Protein AF-A0AB74N5B3-F1 (afdb_monomer_lite)

Secondary structure (DSSP, 8-state):
-B-TTSSEEEE--SSS--EEEESS-TT-EEEPPBTTTBEEETTTTEEE-TTPPPPPGGGTTSPBP--SSEEEEEESSSSEEEEEES-TT--EEEEEETTEEEEEEEEE--PPP-S-TT---EEEETTTTEEEEEETTEEEEEEEETTTTEEEEEEEE-

pLDDT: mean 91.5, std 8.33, range [53.28, 98.5]

Radius of gyration: 15.23 Å; chains: 1; bounding box: 36×34×43 Å

Organism: Aggregatibacter actinomycetemcomitans (NCBI:txid714)

Foldseek 3Di:
DAFLVRQKDWDADLAQFTWIAGPVHRVPIDGAQFAPQGGQDPVVNGHDCPQADHADPVCPVQAADRSNAFDDWEALASFKIWTDHLDQSHFKTFIDGPPDRYGPHIEGNDRAAAPHSPPWDWDYDRVQSWIWIDGDPWIWIWHADVVVRYIHTDDIDD

Structure (mmCIF, N/CA/C/O backbone):
data_AF-A0AB74N5B3-F1
#
_entry.id   AF-A0AB74N5B3-F1
#
loop_
_atom_site.group_PDB
_atom_site.id
_atom_site.type_symbol
_atom_site.label_atom_id
_atom_site.label_alt_id
_atom_site.label_comp_id
_atom_site.label_asym_id
_atom_site.label_entity_id
_atom_site.label_seq_id
_atom_site.pdbx_PDB_ins_code
_atom_site.Cartn_x
_atom_site.Cartn_y
_atom_site.Cartn_z
_atom_site.occupancy
_atom_site.B_iso_or_equiv
_atom_site.auth_seq_id
_atom_site.auth_comp_id
_atom_site.auth_asym_id
_atom_site.auth_atom_id
_atom_site.pdbx_PDB_model_num
ATOM 1 N N . LYS A 1 1 ? -11.322 -2.115 -1.302 1.00 95.06 1 LYS A N 1
ATOM 2 C CA . LYS A 1 1 ? -10.827 -3.501 -1.503 1.00 95.06 1 LYS A CA 1
ATOM 3 C C . LYS A 1 1 ? -10.904 -4.245 -0.177 1.00 95.06 1 LYS A C 1
ATOM 5 O O . LYS A 1 1 ? -10.534 -3.660 0.833 1.00 95.06 1 LYS A O 1
ATOM 10 N N . ILE A 1 2 ? -11.421 -5.473 -0.172 1.00 97.56 2 ILE A N 1
ATOM 11 C CA . ILE A 1 2 ? -11.450 -6.332 1.022 1.00 97.56 2 ILE A CA 1
ATOM 12 C C . ILE A 1 2 ? -10.048 -6.923 1.223 1.00 97.56 2 ILE A C 1
ATOM 14 O O . ILE A 1 2 ? -9.385 -7.255 0.236 1.00 97.56 2 ILE A O 1
ATOM 18 N N . SER A 1 3 ? -9.576 -6.991 2.466 1.00 98.00 3 SER A N 1
ATOM 19 C CA . SER A 1 3 ? -8.308 -7.633 2.804 1.00 98.00 3 SER A CA 1
ATOM 20 C C . SER A 1 3 ? -8.360 -9.131 2.508 1.00 98.00 3 SER A C 1
ATOM 22 O O . SER A 1 3 ? -9.420 -9.740 2.648 1.00 98.00 3 SER A O 1
ATOM 24 N N . PRO A 1 4 ? -7.247 -9.760 2.099 1.00 98.12 4 PRO A N 1
ATOM 25 C CA . PRO A 1 4 ? -7.249 -11.190 1.791 1.00 98.12 4 PRO A CA 1
ATOM 26 C C . PRO A 1 4 ? -7.663 -12.080 2.969 1.00 98.12 4 PRO A C 1
ATOM 28 O O . PRO A 1 4 ? -8.228 -13.145 2.746 1.00 98.12 4 PRO A O 1
ATOM 31 N N . ASP A 1 5 ? -7.440 -11.632 4.209 1.00 97.38 5 ASP A N 1
ATOM 32 C CA . ASP A 1 5 ? -7.911 -12.318 5.419 1.00 97.38 5 ASP A CA 1
ATOM 33 C C . ASP A 1 5 ? -9.408 -12.101 5.734 1.00 97.38 5 ASP A C 1
ATOM 35 O O . ASP A 1 5 ? -9.916 -12.655 6.708 1.00 97.38 5 ASP A O 1
ATOM 39 N N . GLY A 1 6 ? -10.117 -11.294 4.936 1.00 97.44 6 GLY A N 1
ATOM 40 C CA . GLY A 1 6 ? -11.551 -11.031 5.066 1.00 97.44 6 GLY A CA 1
ATOM 41 C C . GLY A 1 6 ? -11.947 -10.188 6.280 1.00 97.44 6 GLY A C 1
ATOM 42 O O . GLY A 1 6 ? -13.130 -10.118 6.606 1.00 97.44 6 GLY A O 1
ATOM 43 N N . LYS A 1 7 ? -10.991 -9.556 6.975 1.00 98.12 7 LYS A N 1
ATOM 44 C CA . LYS A 1 7 ? -11.258 -8.830 8.231 1.00 98.12 7 LYS A CA 1
ATOM 45 C C . LYS A 1 7 ? -11.449 -7.330 8.058 1.00 98.12 7 LYS A C 1
ATOM 47 O O . LYS A 1 7 ? -12.052 -6.704 8.932 1.00 98.12 7 LYS A O 1
ATOM 52 N N . TRP A 1 8 ? -10.960 -6.754 6.962 1.00 98.50 8 TRP A N 1
ATOM 53 C CA . TRP A 1 8 ? -10.944 -5.311 6.747 1.00 98.50 8 TRP A CA 1
ATOM 54 C C . TRP A 1 8 ? -11.392 -4.924 5.341 1.00 98.50 8 TRP A C 1
ATOM 56 O O . TRP A 1 8 ? -11.072 -5.583 4.355 1.00 98.50 8 TRP A O 1
ATOM 66 N N . VAL A 1 9 ? -12.076 -3.790 5.230 1.00 98.00 9 VAL A N 1
ATOM 67 C CA . VAL A 1 9 ? -12.260 -3.069 3.967 1.00 98.00 9 VAL A CA 1
ATOM 68 C C . VAL A 1 9 ? -11.331 -1.868 3.983 1.00 98.00 9 VAL A C 1
ATOM 70 O O . VAL A 1 9 ? -11.368 -1.095 4.930 1.00 98.00 9 VAL A O 1
ATOM 73 N N . VAL A 1 10 ? -10.521 -1.686 2.943 1.00 97.62 10 VAL A N 1
ATOM 74 C CA . VAL A 1 10 ? -9.659 -0.506 2.763 1.00 97.62 10 VAL A CA 1
ATOM 75 C C . VAL A 1 10 ? -10.164 0.307 1.578 1.00 97.62 10 VAL A C 1
ATOM 77 O O . VAL A 1 10 ? -10.434 -0.262 0.510 1.00 97.62 10 VAL A O 1
ATOM 80 N N . THR A 1 11 ? -10.259 1.627 1.729 1.00 93.88 11 THR A N 1
ATOM 81 C CA . THR A 1 11 ? -10.640 2.536 0.641 1.00 93.88 11 THR A CA 1
ATOM 82 C C . THR A 1 11 ? -9.656 3.686 0.490 1.00 93.88 11 THR A C 1
ATOM 84 O O . THR A 1 11 ? -9.120 4.214 1.465 1.00 93.88 11 THR A O 1
ATOM 87 N N . GLY A 1 12 ? -9.479 4.087 -0.764 1.00 91.38 12 GLY A N 1
ATOM 88 C CA . GLY A 1 12 ? -8.922 5.377 -1.135 1.00 91.38 12 GLY A CA 1
ATOM 89 C C . GLY A 1 12 ? -10.026 6.404 -1.377 1.00 91.38 12 GLY A C 1
ATOM 90 O O . GLY A 1 12 ? -11.171 6.022 -1.622 1.00 91.38 12 GLY A O 1
ATOM 91 N N . SER A 1 13 ? -9.686 7.687 -1.320 1.00 85.31 13 SER A N 1
ATOM 92 C CA . SER A 1 13 ? -10.578 8.786 -1.699 1.00 85.31 13 SER A CA 1
ATOM 93 C C . SER A 1 13 ? -9.851 9.795 -2.585 1.00 85.31 13 SER A C 1
ATOM 95 O O . SER A 1 13 ? -8.625 9.907 -2.531 1.00 85.31 13 SER A O 1
ATOM 97 N N . ASP A 1 14 ? -10.637 10.559 -3.342 1.00 81.69 14 ASP A N 1
ATOM 98 C CA . ASP A 1 14 ? -10.197 11.755 -4.065 1.00 81.69 14 ASP A CA 1
ATOM 99 C C . ASP A 1 14 ? -10.181 13.023 -3.184 1.00 81.69 14 ASP A C 1
ATOM 101 O O . ASP A 1 14 ? -9.754 14.087 -3.618 1.00 81.69 14 ASP A O 1
ATOM 105 N N . ASN A 1 15 ? -10.622 12.926 -1.921 1.00 74.94 15 ASN A N 1
ATOM 106 C CA . ASN A 1 15 ? -10.754 14.061 -1.002 1.00 74.94 15 ASN A CA 1
ATOM 107 C C . ASN A 1 15 ? -10.112 13.788 0.370 1.00 74.94 15 ASN A C 1
ATOM 109 O O . ASN A 1 15 ? -10.745 13.967 1.409 1.00 74.94 15 ASN A O 1
ATOM 113 N N . ARG A 1 16 ? -8.836 13.365 0.398 1.00 72.88 16 ARG A N 1
ATOM 114 C CA . ARG A 1 16 ? -7.991 13.172 1.614 1.00 72.88 16 ARG A CA 1
ATOM 115 C C . ARG A 1 16 ? -8.402 12.046 2.572 1.00 72.88 16 ARG A C 1
ATOM 117 O O . ARG A 1 16 ? -7.596 11.648 3.412 1.00 72.88 16 ARG A O 1
ATOM 124 N N . GLY A 1 17 ? -9.626 11.540 2.475 1.00 83.56 17 GLY A N 1
ATOM 125 C CA . GLY A 1 17 ? -10.170 10.535 3.382 1.00 83.56 17 GLY A CA 1
ATOM 126 C C . GLY A 1 17 ? -9.796 9.108 2.995 1.00 83.56 17 GLY A C 1
ATOM 127 O O . GLY A 1 17 ? -10.593 8.422 2.361 1.00 83.56 17 GLY A O 1
ATOM 128 N N . ASN A 1 18 ? -8.615 8.642 3.397 1.00 93.38 18 ASN A N 1
ATOM 129 C CA . ASN A 1 18 ? -8.240 7.232 3.263 1.00 93.38 18 ASN A CA 1
ATOM 130 C C . ASN A 1 18 ? -8.538 6.496 4.568 1.00 93.38 18 ASN A C 1
ATOM 132 O O . ASN A 1 18 ? -8.137 6.941 5.647 1.00 93.38 18 ASN A O 1
ATOM 136 N N . PHE A 1 19 ? -9.240 5.372 4.472 1.00 95.25 19 PHE A N 1
ATOM 137 C CA . PHE A 1 19 ? -9.795 4.700 5.639 1.00 95.25 19 PHE A CA 1
ATOM 138 C C . PHE A 1 19 ? -9.721 3.184 5.513 1.00 95.25 19 PHE A C 1
ATOM 140 O O . PHE A 1 19 ? -9.662 2.619 4.415 1.00 95.25 19 PHE A O 1
ATOM 147 N N . MET A 1 20 ? -9.794 2.527 6.665 1.00 96.50 20 MET A N 1
ATOM 148 C CA . MET A 1 20 ? -10.109 1.112 6.756 1.00 96.50 20 MET A CA 1
ATOM 149 C C . MET A 1 20 ? -11.218 0.862 7.780 1.00 96.50 20 MET A C 1
ATOM 151 O O . MET A 1 20 ? -11.282 1.533 8.808 1.00 96.50 20 MET A O 1
ATOM 155 N N . TRP A 1 21 ? -12.079 -0.111 7.503 1.00 97.62 21 TRP A N 1
ATOM 156 C CA . TRP A 1 21 ? -13.186 -0.521 8.366 1.00 97.62 21 TRP A CA 1
ATOM 157 C C . TRP A 1 21 ? -13.042 -1.986 8.719 1.00 97.62 21 TRP A C 1
ATOM 159 O O . TRP A 1 21 ? -12.732 -2.801 7.847 1.00 97.62 21 TRP A O 1
ATOM 169 N N . SER A 1 22 ? -13.304 -2.324 9.977 1.00 97.88 22 SER A N 1
ATOM 170 C CA . SER A 1 22 ? -13.448 -3.721 10.363 1.00 97.88 22 SER A CA 1
ATOM 171 C C . SER A 1 22 ? -14.735 -4.288 9.767 1.00 97.88 22 SER A C 1
ATOM 173 O O . SER A 1 22 ? -15.797 -3.681 9.871 1.00 97.88 22 SER A O 1
ATOM 175 N N . ILE A 1 23 ? -14.650 -5.474 9.168 1.00 97.44 23 ILE A N 1
ATOM 176 C CA . ILE A 1 23 ? -15.825 -6.198 8.663 1.00 97.44 23 ILE A CA 1
ATOM 177 C C . ILE A 1 23 ? -16.663 -6.749 9.823 1.00 97.44 23 ILE A C 1
ATOM 179 O O . ILE A 1 23 ? -17.887 -6.744 9.756 1.00 97.44 23 ILE A O 1
ATOM 183 N N . GLN A 1 24 ? -16.013 -7.183 10.908 1.00 97.12 24 GLN A N 1
ATOM 184 C CA . GLN A 1 24 ? -16.699 -7.722 12.088 1.00 97.12 24 GLN A CA 1
ATOM 185 C C . GLN A 1 24 ? -17.365 -6.628 12.931 1.00 97.12 24 GLN A C 1
ATOM 187 O O . GLN A 1 24 ? -18.381 -6.880 13.570 1.00 97.12 24 GLN A O 1
ATOM 192 N N . ASN A 1 25 ? -16.807 -5.414 12.929 1.00 96.75 25 ASN A N 1
ATOM 193 C CA . ASN A 1 25 ? -17.395 -4.249 13.584 1.00 96.75 25 ASN A CA 1
ATOM 194 C C . ASN A 1 25 ? -17.347 -3.032 12.642 1.00 96.75 25 ASN A C 1
ATOM 196 O O . ASN A 1 25 ? -16.393 -2.256 12.709 1.00 96.75 25 ASN A O 1
ATOM 200 N N . PRO A 1 26 ? -18.368 -2.822 11.793 1.00 91.06 26 PRO A N 1
ATOM 201 C CA . PRO A 1 26 ? -18.376 -1.737 10.806 1.00 91.06 26 PRO A CA 1
ATOM 202 C C . PRO A 1 26 ? -18.268 -0.321 11.394 1.00 91.06 26 PRO A C 1
ATOM 204 O O . PRO A 1 26 ? -17.861 0.605 10.692 1.00 91.06 26 PRO A O 1
ATOM 207 N N . ASN A 1 27 ? -18.582 -0.144 12.683 1.00 94.94 27 ASN A N 1
ATOM 208 C CA . ASN A 1 27 ? -18.406 1.133 13.382 1.00 94.94 27 ASN A CA 1
ATOM 209 C C . ASN A 1 27 ? -16.933 1.423 13.718 1.00 94.94 27 ASN A C 1
ATOM 211 O O . ASN A 1 27 ? -16.565 2.575 13.956 1.00 94.94 27 ASN A O 1
ATOM 215 N N . LEU A 1 28 ? -16.069 0.402 13.710 1.00 95.81 28 LEU A N 1
ATOM 216 C CA . LEU A 1 28 ? -14.628 0.569 13.837 1.00 95.81 28 LEU A CA 1
ATOM 217 C C . LEU A 1 28 ? -14.038 1.002 12.490 1.00 95.81 28 LEU A C 1
ATOM 219 O O . LEU A 1 28 ? -13.610 0.180 11.676 1.00 95.81 28 LEU A O 1
ATOM 223 N N . ARG A 1 29 ? -13.999 2.321 12.287 1.00 94.56 29 ARG A N 1
ATOM 224 C CA . ARG A 1 29 ? -13.326 2.985 11.168 1.00 94.56 29 ARG A CA 1
ATOM 225 C C . ARG A 1 29 ? -12.029 3.633 11.635 1.00 94.56 29 ARG A C 1
ATOM 227 O O . ARG A 1 29 ? -12.042 4.451 12.551 1.00 94.56 29 ARG A O 1
ATOM 234 N N . LEU A 1 30 ? -10.937 3.351 10.937 1.00 95.06 30 LEU A N 1
ATOM 235 C CA . LEU A 1 30 ? -9.627 3.947 11.177 1.00 95.06 30 LEU A CA 1
ATOM 236 C C . LEU A 1 30 ? -9.239 4.845 9.998 1.00 95.06 30 LEU A C 1
ATOM 238 O O . LEU A 1 30 ? -9.308 4.417 8.846 1.00 95.06 30 LEU A O 1
ATOM 242 N N . GLY A 1 31 ? -8.840 6.086 10.286 1.00 94.00 31 GLY A N 1
ATOM 243 C CA . GLY A 1 31 ? -8.196 6.969 9.310 1.00 94.00 31 GLY A CA 1
ATOM 244 C C . GLY A 1 31 ? -6.740 6.568 9.112 1.00 94.00 31 GLY A C 1
ATOM 245 O O . GLY A 1 31 ? -6.059 6.260 10.083 1.00 94.00 31 GLY A O 1
ATOM 246 N N . ILE A 1 32 ? -6.273 6.549 7.868 1.00 94.62 32 ILE A N 1
ATOM 247 C CA . ILE A 1 32 ? -4.919 6.107 7.516 1.00 94.62 32 ILE A CA 1
ATOM 248 C C . ILE A 1 32 ? -3.946 7.293 7.583 1.00 94.62 32 ILE A C 1
ATOM 250 O O . ILE A 1 32 ? -4.245 8.378 7.078 1.00 94.62 32 ILE A O 1
ATOM 254 N N . ALA A 1 33 ? -2.775 7.085 8.189 1.00 95.00 33 ALA A N 1
ATOM 255 C CA . ALA A 1 33 ? -1.749 8.110 8.347 1.00 95.00 33 ALA A CA 1
ATOM 256 C C . ALA A 1 33 ? -1.203 8.579 6.994 1.00 95.00 33 ALA A C 1
ATOM 258 O O . ALA A 1 33 ? -0.847 7.770 6.135 1.00 95.00 33 ALA A O 1
ATOM 259 N N . ARG A 1 34 ? -1.082 9.895 6.823 1.00 92.25 34 ARG A N 1
ATOM 260 C CA . ARG A 1 34 ? -0.482 10.519 5.640 1.00 92.25 34 ARG A CA 1
ATOM 261 C C . ARG A 1 34 ? 0.991 10.829 5.886 1.00 92.25 34 ARG A C 1
ATOM 263 O O . ARG A 1 34 ? 1.388 11.123 7.014 1.00 92.25 34 ARG A O 1
ATOM 270 N N . ILE A 1 35 ? 1.791 10.785 4.823 1.00 92.19 35 ILE A N 1
ATOM 271 C CA . ILE A 1 35 ? 3.208 11.167 4.875 1.00 92.19 35 ILE A CA 1
ATOM 272 C C . ILE A 1 35 ? 3.308 12.612 5.382 1.00 92.19 35 ILE A C 1
ATOM 274 O O . ILE A 1 35 ? 2.539 13.461 4.936 1.00 92.19 35 ILE A O 1
ATOM 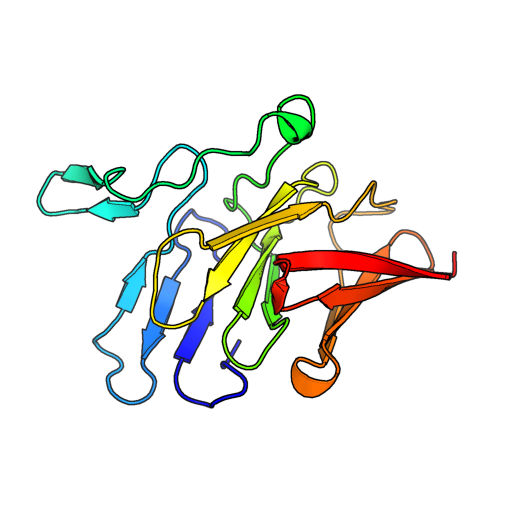278 N N . ASN A 1 36 ? 4.222 12.881 6.320 1.00 90.31 36 ASN A N 1
ATOM 279 C CA . ASN A 1 36 ? 4.483 14.186 6.967 1.00 90.31 36 ASN A CA 1
ATOM 280 C C . ASN A 1 36 ? 3.335 14.779 7.812 1.00 90.31 36 ASN A C 1
ATOM 282 O O . ASN A 1 36 ? 3.583 15.569 8.730 1.00 90.31 36 ASN A O 1
ATOM 286 N N . ASP A 1 37 ? 2.096 14.375 7.549 1.00 91.38 37 ASP A N 1
ATOM 287 C CA . ASP A 1 37 ? 0.907 14.900 8.206 1.00 91.38 37 ASP A CA 1
ATOM 288 C C . ASP A 1 37 ? 0.443 14.024 9.368 1.00 91.38 37 ASP A C 1
ATOM 290 O O . ASP A 1 37 ? 0.020 14.581 10.367 1.00 91.38 37 ASP A O 1
ATOM 294 N N . GLY A 1 38 ? 0.545 12.6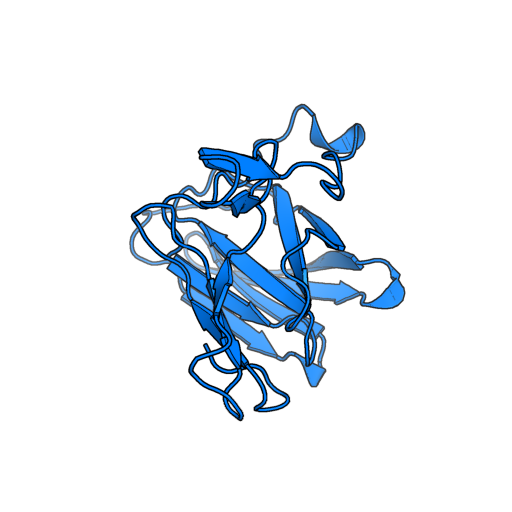94 9.290 1.00 93.81 38 GLY A N 1
ATOM 295 C CA . GLY A 1 38 ? -0.015 11.792 10.302 1.00 93.81 38 GLY A CA 1
ATOM 296 C C . GLY A 1 38 ? -1.522 11.568 10.139 1.00 93.81 38 GLY A C 1
ATOM 297 O O . GLY A 1 38 ? -2.034 11.553 9.014 1.00 93.81 38 GLY A O 1
ATOM 298 N N . ILE A 1 39 ? -2.233 11.341 11.244 1.00 93.31 39 ILE A N 1
ATOM 299 C CA . ILE A 1 39 ? -3.672 11.021 11.264 1.00 93.31 39 ILE A CA 1
ATOM 300 C C . ILE A 1 39 ? -4.443 12.220 11.803 1.00 93.31 39 ILE A C 1
ATOM 302 O O . ILE A 1 39 ? -4.088 12.764 12.841 1.00 93.31 39 ILE A O 1
ATOM 306 N N . TYR A 1 40 ? -5.513 12.634 11.124 1.00 90.06 40 TYR A N 1
ATOM 307 C CA . TYR A 1 40 ? -6.373 13.688 11.661 1.00 90.06 40 TYR A CA 1
ATOM 308 C C . TYR A 1 40 ? -7.173 13.170 12.863 1.00 90.06 40 TYR A C 1
ATOM 310 O O . TYR A 1 40 ? -7.897 12.180 12.742 1.00 90.06 40 TYR A O 1
ATOM 318 N N . ASP A 1 41 ? -7.075 13.861 13.996 1.00 89.88 41 ASP A N 1
ATOM 319 C CA . ASP A 1 41 ? -7.807 13.562 15.222 1.00 89.88 41 ASP A CA 1
ATOM 320 C C . ASP A 1 41 ? -8.714 14.743 15.599 1.00 89.88 41 ASP A C 1
ATOM 322 O O . ASP A 1 41 ? -8.277 15.859 15.897 1.00 89.88 41 ASP A O 1
ATOM 326 N N . ASN A 1 42 ? -10.020 14.465 15.605 1.00 86.69 42 ASN A N 1
ATOM 327 C CA . ASN A 1 42 ? -11.062 15.421 15.968 1.00 86.69 42 ASN A CA 1
ATOM 328 C C . ASN A 1 42 ? -10.950 15.913 17.417 1.00 86.69 42 ASN A C 1
ATOM 330 O O . ASN A 1 42 ? -11.372 17.035 17.693 1.00 86.69 42 ASN A O 1
ATOM 334 N N . LYS A 1 43 ? -10.403 15.109 18.340 1.00 90.19 43 LYS A N 1
ATOM 335 C CA . LYS A 1 43 ? -10.280 15.476 19.760 1.00 90.19 43 LYS A CA 1
ATOM 336 C C . LYS A 1 43 ? -9.311 16.635 19.952 1.00 90.19 43 LYS A C 1
ATOM 338 O O . LYS A 1 43 ? -9.604 17.555 20.707 1.00 90.19 43 LYS A O 1
ATOM 343 N N . ILE A 1 44 ? -8.192 16.602 19.233 1.00 90.56 44 ILE A N 1
ATOM 344 C CA . ILE A 1 44 ? -7.166 17.651 19.269 1.00 90.56 44 ILE A CA 1
ATOM 345 C C . ILE A 1 44 ? -7.345 18.697 18.158 1.00 90.56 44 ILE A C 1
ATOM 347 O O . ILE A 1 44 ? -6.549 19.626 18.072 1.00 90.56 44 ILE A O 1
ATOM 351 N N . LYS A 1 45 ? -8.371 18.550 17.300 1.00 90.94 45 LYS A N 1
ATOM 352 C CA . LYS A 1 45 ? -8.621 19.382 16.104 1.00 90.94 45 LYS A CA 1
ATOM 353 C C . LYS A 1 45 ? -7.361 19.584 15.255 1.00 90.94 45 LYS A C 1
ATOM 355 O O . LY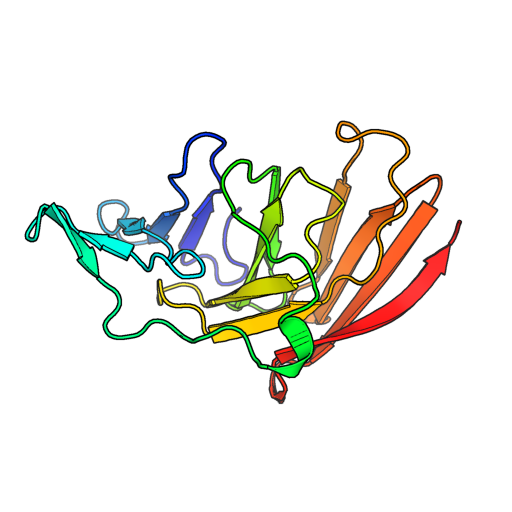S A 1 45 ? -7.063 20.686 14.798 1.00 90.94 45 LYS A O 1
ATOM 360 N N . GLY A 1 46 ? -6.603 18.512 15.068 1.00 92.25 46 GLY A N 1
ATOM 361 C CA . GLY A 1 46 ? -5.274 18.571 14.481 1.00 92.25 46 GLY A CA 1
ATOM 362 C C . GLY A 1 46 ? -4.811 17.211 13.996 1.00 92.25 46 GLY A C 1
ATOM 363 O O . GLY A 1 46 ? -5.592 16.265 13.926 1.00 92.25 46 GLY A O 1
ATOM 364 N N . TYR A 1 47 ? -3.534 17.120 13.642 1.00 92.88 47 TYR A N 1
ATOM 365 C CA . TYR A 1 47 ? -2.950 15.858 13.216 1.00 92.88 47 TYR A CA 1
ATOM 366 C C . TYR A 1 47 ? -2.098 15.244 14.320 1.00 92.88 47 TYR A C 1
ATOM 368 O O . TYR A 1 47 ? -1.142 15.862 14.790 1.00 92.88 47 TYR A O 1
ATOM 376 N N . ASP A 1 48 ? -2.423 14.010 14.684 1.00 94.75 48 ASP A N 1
ATOM 377 C CA . ASP A 1 48 ? -1.561 13.159 15.484 1.00 94.75 48 ASP A CA 1
ATOM 378 C C . ASP A 1 48 ? -0.379 12.694 14.625 1.00 94.75 48 ASP A C 1
ATOM 380 O O . ASP A 1 48 ? -0.547 12.042 13.589 1.00 94.75 48 ASP A O 1
ATOM 384 N N . LYS A 1 49 ? 0.828 13.044 15.072 1.00 95.38 49 LYS A N 1
ATOM 385 C CA . LYS A 1 49 ? 2.106 12.659 14.458 1.00 95.38 49 LYS A CA 1
ATOM 386 C C . LYS A 1 49 ? 2.944 11.755 15.364 1.00 95.38 49 LYS A C 1
ATOM 388 O O . LYS A 1 49 ? 4.084 11.455 15.023 1.00 95.38 49 LYS A O 1
ATOM 393 N N . SER A 1 50 ? 2.400 11.312 16.499 1.00 94.31 50 SER A N 1
ATOM 394 C CA . SER A 1 50 ? 3.130 10.613 17.567 1.00 94.31 50 SER A CA 1
ATOM 395 C C . SER A 1 50 ? 3.833 9.332 17.116 1.00 94.31 50 SER A C 1
ATOM 397 O O . SER A 1 50 ? 4.873 8.982 17.667 1.00 94.31 50 SER A O 1
ATOM 399 N N . LYS A 1 51 ? 3.295 8.645 16.101 1.00 96.19 51 LYS A N 1
ATOM 400 C CA . LYS A 1 51 ? 3.874 7.420 15.523 1.00 96.19 51 LYS A CA 1
ATOM 401 C C . LYS A 1 51 ? 4.187 7.556 14.034 1.00 96.19 51 LYS A C 1
ATOM 403 O O . LYS A 1 51 ? 4.220 6.567 13.302 1.00 96.19 51 LYS A O 1
ATOM 408 N N . LEU A 1 52 ? 4.368 8.786 13.558 1.00 95.12 52 LEU A N 1
ATOM 409 C CA . LEU A 1 52 ? 4.677 9.023 12.159 1.00 95.12 52 LEU A CA 1
ATOM 410 C C . LEU A 1 52 ? 6.080 8.497 11.832 1.00 95.12 52 LEU A C 1
ATOM 412 O O . LEU A 1 52 ? 7.071 8.934 12.410 1.00 95.12 52 LEU A O 1
ATOM 416 N N . LEU A 1 53 ? 6.158 7.580 10.871 1.00 95.62 53 LEU A N 1
ATOM 417 C CA . LEU A 1 53 ? 7.428 7.093 10.349 1.00 95.62 53 LEU A CA 1
ATOM 418 C C . LEU A 1 53 ? 7.974 8.106 9.326 1.00 95.62 53 LEU A C 1
ATOM 420 O O . LEU A 1 53 ? 7.312 8.314 8.305 1.00 95.62 53 LEU A O 1
ATOM 424 N N . PRO A 1 54 ? 9.148 8.728 9.536 1.00 94.44 54 PRO A N 1
ATOM 425 C CA . PRO A 1 54 ? 9.712 9.659 8.563 1.00 94.44 54 PRO A CA 1
ATOM 426 C C . PRO A 1 54 ? 10.084 8.941 7.262 1.00 94.44 54 PRO A C 1
ATOM 428 O O . PRO A 1 54 ? 10.419 7.753 7.260 1.00 94.44 54 PRO A O 1
ATOM 431 N N . VAL A 1 55 ? 10.040 9.670 6.147 1.00 95.12 55 VAL A N 1
ATOM 432 C CA . VAL A 1 55 ? 10.524 9.157 4.861 1.00 95.12 55 VAL A CA 1
ATOM 433 C C . VAL A 1 55 ? 12.043 8.935 4.964 1.00 95.12 55 VAL A C 1
ATOM 435 O O . VAL A 1 55 ? 12.755 9.868 5.337 1.00 95.12 55 VAL A O 1
ATOM 438 N N . PRO A 1 56 ? 12.560 7.729 4.653 1.00 94.56 56 PRO A N 1
ATOM 439 C CA . PRO A 1 56 ? 13.994 7.452 4.683 1.00 94.56 56 PRO A CA 1
ATOM 440 C C . PRO A 1 56 ? 14.814 8.428 3.830 1.00 94.56 56 PRO A C 1
ATOM 442 O O . PRO A 1 56 ? 14.403 8.766 2.724 1.00 94.56 56 PRO A O 1
ATOM 445 N N . GLU A 1 57 ? 16.010 8.798 4.294 1.00 95.44 57 GLU A N 1
ATOM 446 C CA . GLU A 1 57 ? 16.886 9.793 3.646 1.00 95.44 57 GLU A CA 1
ATOM 447 C C . GLU A 1 57 ? 17.155 9.501 2.163 1.00 95.44 57 GLU A C 1
ATOM 449 O O . GLU A 1 57 ? 17.032 10.381 1.317 1.00 95.44 57 GLU A O 1
ATOM 454 N N . LYS A 1 58 ? 17.375 8.226 1.820 1.00 93.88 58 LYS A N 1
ATOM 455 C CA . LYS A 1 58 ? 17.546 7.744 0.435 1.00 93.88 58 LYS A CA 1
ATOM 456 C C . LYS A 1 58 ? 16.402 8.097 -0.532 1.00 93.88 58 LYS A C 1
ATOM 458 O O . LYS A 1 58 ? 16.522 7.857 -1.729 1.00 93.88 58 LYS A O 1
ATOM 463 N N . PHE A 1 59 ? 15.266 8.566 -0.020 1.00 94.12 59 PHE A N 1
ATOM 464 C CA . PHE A 1 59 ? 14.084 8.944 -0.784 1.00 94.12 59 PHE A CA 1
ATOM 465 C C . PHE A 1 59 ? 13.811 10.456 -0.773 1.00 94.12 59 PHE A C 1
ATOM 467 O O . PHE A 1 59 ? 12.830 10.867 -1.380 1.00 94.12 59 PHE A O 1
ATOM 474 N N . GLN A 1 60 ? 14.641 11.290 -0.131 1.00 90.06 60 GLN A N 1
ATOM 475 C CA . GLN A 1 60 ? 14.385 12.734 0.007 1.00 90.06 60 GLN A CA 1
ATOM 476 C C . GLN A 1 60 ? 14.240 13.472 -1.332 1.00 90.06 60 GLN A C 1
ATOM 478 O O . GLN A 1 60 ? 13.416 14.374 -1.444 1.00 90.06 60 GLN A O 1
ATOM 483 N N . GLU A 1 61 ? 14.980 13.059 -2.360 1.00 92.81 61 GLU A N 1
ATOM 484 C CA . GLU A 1 61 ? 14.904 13.651 -3.705 1.00 92.81 61 GLU A CA 1
ATOM 485 C C . GLU A 1 61 ? 13.855 12.977 -4.608 1.00 92.81 61 GLU A C 1
ATOM 487 O O . GLU A 1 61 ? 13.718 13.307 -5.788 1.00 92.81 61 GLU A O 1
ATOM 492 N N . ILE A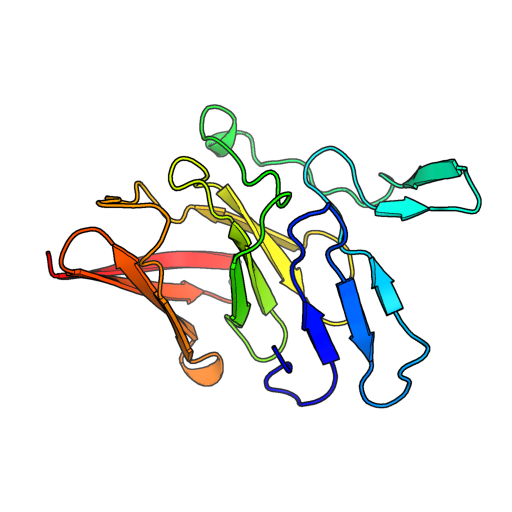 1 62 ? 13.114 11.999 -4.081 1.00 93.88 62 ILE A N 1
ATOM 493 C CA . ILE A 1 62 ? 12.119 11.240 -4.833 1.00 93.88 62 ILE A CA 1
ATOM 494 C C . ILE A 1 62 ? 10.726 11.628 -4.351 1.00 93.88 62 ILE A C 1
ATOM 496 O O . ILE A 1 62 ? 10.392 11.519 -3.175 1.00 93.88 62 ILE A O 1
ATOM 500 N N . GLN A 1 63 ? 9.879 12.033 -5.294 1.00 93.50 63 GLN A N 1
ATOM 501 C CA . GLN A 1 63 ? 8.524 12.461 -4.986 1.00 93.50 63 GLN A CA 1
ATOM 502 C C . GLN A 1 63 ? 7.714 11.339 -4.311 1.00 93.50 63 GLN A C 1
ATOM 504 O O . GLN A 1 63 ? 7.572 10.229 -4.844 1.00 93.50 63 GLN A O 1
ATOM 509 N N . ALA A 1 64 ? 7.194 11.650 -3.124 1.00 93.50 64 ALA A N 1
ATOM 510 C CA . ALA A 1 64 ? 6.373 10.754 -2.329 1.00 93.50 64 ALA A CA 1
ATOM 511 C C . ALA A 1 64 ? 4.881 10.995 -2.563 1.00 93.50 64 ALA A C 1
ATOM 513 O O . ALA A 1 64 ? 4.442 12.125 -2.769 1.00 93.50 64 ALA A O 1
ATOM 514 N N . ALA A 1 65 ? 4.117 9.911 -2.489 1.00 91.12 65 ALA A N 1
ATOM 515 C CA . ALA A 1 65 ? 2.684 9.897 -2.695 1.00 91.12 65 ALA A CA 1
ATOM 516 C C . ALA A 1 65 ? 1.964 10.778 -1.671 1.00 91.12 65 ALA A C 1
ATOM 518 O O . ALA A 1 65 ? 1.971 10.502 -0.469 1.00 91.12 65 ALA A O 1
ATOM 519 N N . GLY A 1 66 ? 1.285 11.821 -2.150 1.00 87.81 66 GLY A N 1
ATOM 520 C CA . GLY A 1 66 ? 0.456 12.676 -1.295 1.00 87.81 66 GLY A CA 1
ATOM 521 C C . GLY A 1 66 ? -0.832 11.989 -0.821 1.00 87.81 66 GLY A C 1
ATOM 522 O O . GLY A 1 66 ? -1.436 12.415 0.161 1.00 87.81 66 GLY A O 1
ATOM 523 N N . LEU A 1 67 ? -1.254 10.921 -1.516 1.00 89.31 67 LEU A N 1
ATOM 524 C CA . LEU A 1 67 ? -2.470 10.139 -1.242 1.00 89.31 67 LEU A CA 1
ATOM 525 C C . LEU A 1 67 ? -3.761 10.976 -1.184 1.00 89.31 67 LEU A C 1
ATOM 527 O O . LEU A 1 67 ? -4.697 10.660 -0.448 1.00 89.31 67 LEU A O 1
ATOM 531 N N . PHE A 1 68 ? -3.805 12.044 -1.981 1.00 86.88 68 PHE A N 1
ATOM 532 C CA . PHE A 1 68 ? -4.970 12.918 -2.131 1.00 86.88 68 PHE A CA 1
ATOM 533 C C . PHE A 1 68 ? -5.992 12.389 -3.140 1.00 86.88 68 PHE A C 1
ATOM 535 O O . PHE A 1 68 ? -7.175 12.621 -2.943 1.00 86.88 68 PHE A O 1
ATOM 542 N N . ASN A 1 69 ? -5.521 11.687 -4.177 1.00 87.44 69 ASN A N 1
ATOM 543 C CA . ASN A 1 69 ? -6.312 11.149 -5.287 1.00 87.44 69 ASN A CA 1
ATOM 544 C C . ASN A 1 69 ? -5.992 9.666 -5.470 1.00 87.44 69 ASN A C 1
ATOM 546 O O . ASN A 1 69 ? -5.187 9.303 -6.336 1.00 87.44 69 ASN A O 1
ATOM 550 N N . VAL A 1 70 ? -6.526 8.823 -4.586 1.00 90.00 70 VAL A N 1
ATOM 551 C CA . VAL A 1 70 ? -6.215 7.390 -4.570 1.00 90.00 70 VAL A CA 1
ATOM 552 C C . VAL A 1 70 ? -7.116 6.642 -5.551 1.00 90.00 70 VAL A C 1
ATOM 554 O O . VAL A 1 70 ? -8.323 6.554 -5.359 1.00 90.00 70 VAL A O 1
ATOM 557 N N . LEU A 1 71 ? -6.505 6.037 -6.568 1.00 88.69 71 LEU A N 1
ATOM 558 C CA . LEU A 1 71 ? -7.184 5.270 -7.615 1.00 88.69 71 LEU A CA 1
ATOM 559 C C . LEU A 1 71 ? -7.421 3.811 -7.236 1.00 88.69 71 LEU A C 1
ATOM 561 O O . LEU A 1 71 ? -8.380 3.193 -7.693 1.00 88.69 71 LEU A O 1
ATOM 565 N N . ALA A 1 72 ? -6.518 3.226 -6.451 1.00 91.38 72 ALA A N 1
ATOM 566 C CA . ALA A 1 72 ? -6.573 1.803 -6.158 1.00 91.38 72 ALA A CA 1
ATOM 567 C C . ALA A 1 72 ? -5.931 1.446 -4.821 1.00 91.38 72 ALA A C 1
ATOM 569 O O . ALA A 1 72 ? -5.092 2.159 -4.274 1.00 91.38 72 ALA A O 1
ATOM 570 N N . VAL A 1 73 ? -6.308 0.267 -4.333 1.00 95.75 73 VAL A N 1
ATOM 571 C CA . VAL A 1 73 ? -5.684 -0.398 -3.190 1.00 95.75 73 VAL A CA 1
ATOM 572 C C . VAL A 1 73 ? -5.059 -1.695 -3.688 1.00 95.75 73 VAL A C 1
ATOM 574 O O . VAL A 1 73 ? -5.732 -2.504 -4.339 1.00 95.75 73 VAL A O 1
ATOM 577 N N . ALA A 1 74 ? -3.799 -1.945 -3.347 1.00 96.44 74 ALA A N 1
ATOM 578 C CA . ALA A 1 74 ? -3.135 -3.203 -3.661 1.00 96.44 74 ALA A CA 1
ATOM 579 C C . ALA A 1 74 ? -2.625 -3.881 -2.395 1.00 96.44 74 ALA A C 1
ATOM 581 O O . ALA A 1 74 ? -1.799 -3.325 -1.677 1.00 96.44 74 ALA A O 1
ATOM 582 N N . PHE A 1 75 ? -3.103 -5.099 -2.150 1.00 98.38 75 PHE A N 1
ATOM 583 C CA . PHE A 1 75 ? -2.580 -5.955 -1.092 1.00 98.38 75 PHE A CA 1
ATOM 584 C C . PHE A 1 75 ? -1.327 -6.674 -1.588 1.00 98.38 75 PHE A C 1
ATOM 586 O O . PHE A 1 75 ? -1.354 -7.280 -2.662 1.00 98.38 75 PHE A O 1
ATOM 593 N N . LEU A 1 76 ? -0.256 -6.577 -0.806 1.00 98.25 76 LEU A N 1
ATOM 594 C CA . LEU A 1 76 ? 1.057 -7.187 -1.034 1.00 98.25 76 LEU A CA 1
ATOM 595 C C . LEU A 1 76 ? 1.234 -8.474 -0.207 1.00 98.25 76 LEU A C 1
ATOM 597 O O . LEU A 1 76 ? 1.987 -9.365 -0.591 1.00 98.25 76 LEU A O 1
ATOM 601 N N . THR A 1 77 ? 0.509 -8.574 0.910 1.00 98.06 77 THR A N 1
ATOM 602 C CA . THR A 1 77 ? 0.325 -9.781 1.736 1.00 98.06 77 THR A CA 1
ATOM 603 C C . THR A 1 77 ? -1.128 -9.837 2.214 1.00 98.06 77 THR A C 1
ATOM 605 O O . THR A 1 77 ? -1.931 -8.975 1.847 1.00 98.06 77 THR A O 1
ATOM 608 N N . ASP A 1 78 ? -1.472 -10.799 3.072 1.00 97.56 78 ASP A N 1
ATOM 609 C CA . ASP A 1 78 ? -2.814 -10.889 3.663 1.00 97.56 78 ASP A CA 1
ATOM 610 C C . ASP A 1 78 ? -3.240 -9.639 4.444 1.00 97.56 78 ASP A C 1
ATOM 612 O O . ASP A 1 78 ? -4.432 -9.417 4.650 1.00 97.56 78 ASP A O 1
ATOM 616 N N . LYS A 1 79 ? -2.274 -8.811 4.859 1.00 97.56 79 LYS A N 1
ATOM 617 C CA . LYS A 1 79 ? -2.525 -7.598 5.645 1.00 97.56 79 LYS A CA 1
ATOM 618 C C . LYS A 1 79 ? -1.811 -6.363 5.126 1.00 97.56 79 LYS A C 1
ATOM 620 O O . LYS A 1 79 ? -2.321 -5.264 5.326 1.00 97.56 79 LYS A O 1
ATOM 625 N N . ASN A 1 80 ? -0.652 -6.513 4.484 1.00 98.31 80 ASN A N 1
ATOM 626 C CA . ASN A 1 80 ? 0.116 -5.370 4.011 1.00 98.31 80 ASN A CA 1
ATOM 627 C C . ASN A 1 80 ? -0.463 -4.869 2.696 1.00 98.31 80 ASN A C 1
ATOM 629 O O . ASN A 1 80 ? -0.734 -5.659 1.787 1.00 98.31 80 ASN A O 1
ATOM 633 N N . PHE A 1 81 ? -0.597 -3.559 2.565 1.00 98.12 81 PHE A N 1
ATOM 634 C CA . PHE A 1 81 ? -1.110 -2.936 1.358 1.00 98.12 81 PHE A CA 1
ATOM 635 C C . PHE A 1 81 ? -0.463 -1.582 1.098 1.00 98.12 81 PHE A C 1
ATOM 637 O O . PHE A 1 81 ? 0.117 -0.961 1.988 1.00 98.12 81 PHE A O 1
ATOM 644 N N . ILE A 1 82 ? -0.607 -1.128 -0.141 1.00 96.94 82 ILE A N 1
ATOM 645 C CA . ILE A 1 82 ? -0.307 0.238 -0.555 1.00 96.94 82 ILE A CA 1
ATOM 646 C C . ILE A 1 82 ? -1.543 0.858 -1.203 1.00 96.94 82 ILE A C 1
ATOM 648 O O . ILE A 1 82 ? -2.370 0.169 -1.815 1.00 96.94 82 ILE A O 1
ATOM 652 N N . LEU A 1 83 ? -1.667 2.168 -1.041 1.00 94.75 83 LEU A N 1
ATOM 653 C CA . LEU A 1 83 ? -2.639 2.993 -1.748 1.00 94.75 83 LEU A CA 1
ATOM 654 C C . LEU A 1 83 ? -1.946 3.577 -2.970 1.00 94.75 83 LEU A C 1
ATOM 656 O O . LEU A 1 83 ? -0.834 4.066 -2.842 1.00 94.75 83 LEU A O 1
ATOM 660 N N . PHE A 1 84 ? -2.583 3.515 -4.131 1.00 90.00 84 PHE A N 1
ATOM 661 C CA . PHE A 1 84 ? -2.032 4.021 -5.382 1.00 90.00 84 PHE A CA 1
ATOM 662 C C . PHE A 1 84 ? -2.661 5.348 -5.749 1.00 90.00 84 PHE A C 1
ATOM 664 O O . PHE A 1 84 ? -3.877 5.419 -5.927 1.00 90.00 84 PHE A O 1
ATOM 671 N N . ASP A 1 85 ? -1.840 6.376 -5.908 1.00 86.56 85 ASP A N 1
ATOM 672 C CA . ASP A 1 85 ? -2.293 7.677 -6.369 1.00 86.56 85 ASP A CA 1
ATOM 673 C C . ASP A 1 85 ? -2.326 7.806 -7.897 1.00 86.56 85 ASP A C 1
ATOM 675 O O . ASP A 1 85 ? -1.717 7.046 -8.658 1.00 86.56 85 ASP A O 1
ATOM 679 N N . ARG A 1 86 ? -3.090 8.803 -8.345 1.00 82.06 86 ARG A N 1
ATOM 680 C CA . ARG A 1 86 ? -3.246 9.157 -9.759 1.00 82.06 86 ARG A CA 1
ATOM 681 C C . ARG A 1 86 ? -1.972 9.721 -10.389 1.00 82.06 86 ARG A C 1
ATOM 683 O O . ARG A 1 86 ? -1.768 9.584 -11.595 1.00 82.06 86 ARG A O 1
ATOM 690 N N . ASN A 1 87 ? -1.134 10.401 -9.615 1.00 85.25 87 ASN A N 1
ATOM 691 C CA . ASN A 1 87 ? -0.005 11.141 -10.159 1.00 85.25 87 ASN A CA 1
ATOM 692 C C . ASN A 1 87 ? 1.193 10.212 -10.403 1.00 85.25 87 ASN A C 1
ATOM 694 O O . ASN A 1 87 ? 1.914 9.829 -9.492 1.00 85.25 87 ASN A O 1
ATOM 698 N N . ALA A 1 88 ? 1.458 9.907 -11.673 1.00 79.75 88 ALA A N 1
ATOM 699 C CA . ALA A 1 88 ? 2.527 8.992 -12.075 1.00 79.75 88 ALA A CA 1
ATOM 700 C C . ALA A 1 88 ? 3.948 9.410 -11.633 1.00 79.75 88 ALA A C 1
ATOM 702 O O . ALA A 1 88 ? 4.841 8.559 -11.625 1.00 79.75 88 ALA A O 1
ATOM 703 N N . LYS A 1 89 ? 4.166 10.686 -11.269 1.00 86.25 89 LYS A N 1
ATOM 704 C CA . LYS A 1 89 ? 5.444 11.170 -10.718 1.00 86.25 89 LYS A CA 1
ATOM 705 C C . LYS A 1 89 ? 5.678 10.711 -9.282 1.00 86.25 89 LYS A C 1
ATOM 707 O O . LYS A 1 89 ? 6.834 10.586 -8.883 1.00 86.25 89 LYS A O 1
ATOM 712 N N . ASP A 1 90 ? 4.610 10.435 -8.538 1.00 89.75 90 ASP A N 1
ATOM 713 C CA . ASP A 1 90 ? 4.704 9.890 -7.193 1.00 89.75 90 ASP A CA 1
ATOM 714 C C . ASP A 1 90 ? 5.279 8.475 -7.296 1.00 89.75 90 ASP A C 1
ATOM 716 O O . ASP A 1 90 ? 4.773 7.608 -8.015 1.00 89.75 90 ASP A O 1
ATOM 720 N N . ARG A 1 91 ? 6.414 8.260 -6.640 1.00 91.81 91 ARG A N 1
ATOM 721 C CA . ARG A 1 91 ? 7.171 7.004 -6.694 1.00 91.81 91 ARG A CA 1
ATOM 722 C C . ARG A 1 91 ? 7.202 6.333 -5.343 1.00 91.81 91 ARG A C 1
ATOM 724 O O . ARG A 1 91 ? 6.995 5.122 -5.264 1.00 91.81 91 ARG A O 1
ATOM 731 N N . ILE A 1 92 ? 7.423 7.124 -4.299 1.00 95.12 92 ILE A N 1
ATOM 732 C CA . ILE A 1 92 ? 7.550 6.623 -2.937 1.00 95.12 92 ILE A CA 1
ATOM 733 C C . ILE A 1 92 ? 6.165 6.488 -2.330 1.00 95.12 92 ILE A C 1
ATOM 735 O O . ILE A 1 92 ? 5.483 7.480 -2.095 1.00 95.12 92 ILE A O 1
ATOM 739 N N . HIS A 1 93 ? 5.755 5.252 -2.078 1.00 95.31 93 HIS A N 1
ATOM 740 C CA . HIS A 1 93 ? 4.447 4.932 -1.527 1.00 95.31 93 HIS A CA 1
ATOM 741 C C . HIS A 1 93 ? 4.592 4.318 -0.134 1.00 95.31 93 HIS A C 1
ATOM 743 O O . HIS A 1 93 ? 5.460 3.463 0.069 1.00 95.31 93 HIS A O 1
ATOM 749 N N . PRO A 1 94 ? 3.756 4.722 0.833 1.00 96.56 94 PRO A N 1
ATOM 750 C CA . PRO A 1 94 ? 3.765 4.139 2.163 1.00 96.56 94 PRO A CA 1
ATOM 751 C C . PRO A 1 94 ? 3.131 2.744 2.141 1.00 96.56 94 PRO A C 1
ATOM 753 O O . PRO A 1 94 ? 2.121 2.514 1.473 1.00 96.56 94 PRO A O 1
ATOM 756 N N . ILE A 1 95 ? 3.721 1.820 2.898 1.00 97.75 95 ILE A N 1
ATOM 757 C CA . ILE A 1 95 ? 3.138 0.514 3.215 1.00 97.75 95 ILE A CA 1
ATOM 758 C C . ILE A 1 95 ? 2.332 0.647 4.499 1.00 97.75 95 ILE A C 1
ATOM 760 O O . ILE A 1 95 ? 2.821 1.189 5.489 1.00 97.75 95 ILE A O 1
ATOM 764 N N . TYR A 1 96 ? 1.141 0.070 4.502 1.00 97.81 96 TYR A N 1
ATOM 765 C CA . TYR A 1 96 ? 0.278 -0.054 5.670 1.00 97.81 96 TYR A CA 1
ATOM 766 C C . TYR A 1 96 ? -0.009 -1.518 5.969 1.00 97.81 96 TYR A C 1
ATOM 768 O O . TYR A 1 96 ? 0.140 -2.370 5.092 1.00 97.81 96 TYR A O 1
ATOM 776 N N . THR A 1 97 ? -0.484 -1.789 7.182 1.00 97.81 97 THR A N 1
ATOM 777 C CA . THR A 1 97 ? -0.976 -3.102 7.608 1.00 97.81 97 THR A CA 1
ATOM 778 C C . THR A 1 97 ? -2.401 -2.939 8.115 1.00 97.81 97 THR A C 1
ATOM 780 O O . THR A 1 97 ? -2.682 -2.053 8.912 1.00 97.81 97 THR A O 1
ATOM 783 N N . THR A 1 98 ? -3.332 -3.780 7.675 1.00 98.12 98 THR A N 1
ATOM 784 C CA . THR A 1 98 ? -4.727 -3.701 8.137 1.00 98.12 98 THR A CA 1
ATOM 785 C C . THR A 1 98 ? -4.840 -3.822 9.657 1.00 98.12 98 THR A C 1
ATOM 787 O O . THR A 1 98 ? -4.255 -4.730 10.251 1.00 98.12 98 THR A O 1
ATOM 790 N N . GLY A 1 99 ? -5.634 -2.943 10.266 1.00 97.69 99 GLY A N 1
ATOM 791 C CA . GLY A 1 99 ? -5.785 -2.819 11.717 1.00 97.69 99 GLY A CA 1
ATOM 792 C C . GLY A 1 99 ? -4.772 -1.889 12.385 1.00 97.69 99 GLY A C 1
ATOM 793 O O . GLY A 1 99 ? -4.976 -1.532 13.541 1.00 97.69 99 GLY A O 1
ATOM 794 N N . ASP A 1 100 ? -3.740 -1.446 11.665 1.00 97.56 100 ASP A N 1
ATOM 795 C CA . ASP A 1 100 ? -2.808 -0.412 12.110 1.00 97.56 100 ASP A CA 1
ATOM 796 C C . ASP A 1 100 ? -2.862 0.779 11.135 1.00 97.56 100 ASP A C 1
ATOM 798 O O . ASP A 1 100 ? -2.514 0.638 9.958 1.00 97.56 100 ASP A O 1
ATOM 802 N N . PRO A 1 101 ? -3.325 1.964 11.572 1.00 96.19 101 PRO A N 1
ATOM 803 C CA . PRO A 1 101 ? -3.443 3.111 10.681 1.00 96.19 101 PRO A CA 1
ATOM 804 C C . PRO A 1 101 ? -2.095 3.756 10.329 1.00 96.19 101 PRO A C 1
ATOM 806 O O . PRO A 1 101 ? -2.055 4.624 9.454 1.00 96.19 101 PRO A O 1
ATOM 809 N N . TRP A 1 102 ? -1.003 3.376 10.997 1.00 97.69 102 TRP A N 1
ATOM 810 C CA . TRP A 1 102 ? 0.304 4.006 10.836 1.00 97.69 102 TRP A CA 1
ATOM 811 C C . TRP A 1 102 ? 1.124 3.406 9.697 1.00 97.69 102 TRP A C 1
ATOM 813 O O . TRP A 1 102 ? 0.993 2.234 9.337 1.00 97.69 102 TRP A O 1
ATOM 823 N N . ILE A 1 103 ? 2.003 4.239 9.137 1.00 97.44 103 ILE A N 1
ATOM 824 C CA . ILE A 1 103 ? 2.923 3.846 8.071 1.00 97.44 103 ILE A CA 1
ATOM 825 C C . ILE A 1 103 ? 3.926 2.830 8.623 1.00 97.44 103 ILE A C 1
ATOM 827 O O . ILE A 1 103 ? 4.609 3.075 9.612 1.00 97.44 103 ILE A O 1
ATOM 831 N N . GLN A 1 104 ? 4.044 1.702 7.933 1.00 96.88 104 GLN A N 1
ATOM 832 C CA . GLN A 1 104 ? 4.882 0.566 8.313 1.00 96.88 104 GLN A CA 1
ATOM 833 C C . GLN A 1 104 ? 6.211 0.529 7.554 1.00 96.88 104 GLN A C 1
ATOM 835 O O . GLN A 1 104 ? 7.091 -0.263 7.892 1.00 96.88 104 GLN A O 1
ATOM 840 N N . GLY A 1 105 ? 6.343 1.316 6.492 1.00 96.25 105 GLY A N 1
ATOM 841 C CA . GLY A 1 105 ? 7.504 1.350 5.613 1.00 96.25 105 GLY A CA 1
ATOM 842 C C . GLY A 1 105 ? 7.186 2.088 4.320 1.00 96.25 105 GLY A C 1
ATOM 843 O O . GLY A 1 105 ? 6.096 2.635 4.165 1.00 96.25 105 GLY A O 1
ATOM 844 N N . TYR A 1 106 ? 8.129 2.078 3.384 1.00 96.44 106 TYR A N 1
ATOM 845 C CA . TYR A 1 106 ? 8.009 2.780 2.110 1.00 96.44 106 TYR A CA 1
ATOM 846 C C . TYR A 1 106 ? 8.559 1.926 0.972 1.00 96.44 106 TYR A C 1
ATOM 848 O O . TYR A 1 106 ? 9.597 1.279 1.126 1.00 96.44 106 TYR A O 1
ATOM 856 N N . VAL A 1 107 ? 7.895 1.969 -0.180 1.00 95.00 107 VAL A N 1
ATOM 857 C CA . VAL A 1 107 ? 8.334 1.319 -1.422 1.00 95.00 107 VAL A CA 1
ATOM 858 C C . VAL A 1 107 ? 8.525 2.347 -2.519 1.00 95.00 107 VAL A C 1
ATOM 860 O O . VAL A 1 107 ? 7.769 3.308 -2.613 1.00 95.00 107 VAL A O 1
ATOM 863 N N . ASP A 1 108 ? 9.520 2.118 -3.369 1.00 93.06 108 ASP A N 1
ATOM 864 C CA . ASP A 1 108 ? 9.701 2.859 -4.613 1.00 93.06 108 ASP A CA 1
ATOM 865 C C . ASP A 1 108 ? 9.116 2.032 -5.758 1.00 93.06 108 ASP A C 1
ATOM 867 O O . ASP A 1 108 ? 9.567 0.919 -6.028 1.00 93.06 108 ASP A O 1
ATOM 871 N N . LEU A 1 109 ? 8.109 2.568 -6.443 1.00 89.50 109 LEU A N 1
ATOM 872 C CA . LEU A 1 109 ? 7.522 1.920 -7.619 1.00 89.50 109 LEU A CA 1
ATOM 873 C C . LEU A 1 109 ? 8.392 2.069 -8.882 1.00 89.50 109 LEU A C 1
ATOM 875 O O . LEU A 1 109 ? 8.100 1.481 -9.928 1.00 89.50 109 LEU A O 1
ATOM 879 N N . GLY A 1 110 ? 9.474 2.843 -8.803 1.00 87.25 110 GLY A N 1
ATOM 880 C CA . GLY A 1 110 ? 10.302 3.236 -9.932 1.00 87.25 110 GLY A CA 1
ATOM 881 C C . GLY A 1 110 ? 9.604 4.256 -10.832 1.00 87.25 110 GLY A C 1
ATOM 882 O O . GLY A 1 110 ? 8.439 4.606 -10.646 1.00 87.25 110 GLY A O 1
ATOM 883 N N . LYS A 1 111 ? 10.317 4.740 -11.852 1.00 84.75 111 LYS A N 1
ATOM 884 C CA . LYS A 1 111 ? 9.711 5.606 -12.873 1.00 84.75 111 LYS A CA 1
ATOM 885 C C . LYS A 1 111 ? 8.608 4.830 -13.603 1.00 84.75 111 LYS A C 1
ATOM 887 O O . LYS A 1 111 ? 8.874 3.757 -14.146 1.00 84.75 111 LYS A O 1
ATOM 892 N N . ARG A 1 112 ? 7.395 5.385 -13.615 1.00 79.50 112 ARG A N 1
ATOM 893 C CA . ARG A 1 112 ? 6.245 4.867 -14.365 1.00 79.50 112 ARG A CA 1
ATOM 894 C C . ARG A 1 112 ? 6.149 5.627 -15.687 1.00 79.50 112 ARG A C 1
ATOM 896 O O . ARG A 1 112 ? 6.068 6.854 -15.681 1.00 79.50 112 ARG A O 1
ATOM 903 N N . LYS A 1 113 ? 6.161 4.916 -16.817 1.00 72.88 113 LYS A N 1
ATOM 904 C CA . LYS A 1 113 ? 5.799 5.508 -18.113 1.00 72.88 113 LYS A CA 1
ATOM 905 C C . LYS A 1 113 ? 4.275 5.662 -18.115 1.00 72.88 113 LYS A C 1
ATOM 907 O O . LYS A 1 113 ? 3.571 4.675 -17.936 1.00 72.88 113 LYS A O 1
ATOM 912 N N . SER A 1 114 ? 3.745 6.871 -18.250 1.00 65.06 114 SER A N 1
ATOM 913 C CA . SER A 1 114 ? 2.296 7.099 -18.352 1.00 65.06 114 SER A CA 1
ATOM 914 C C . SER A 1 114 ? 1.987 7.651 -19.737 1.00 65.06 114 SER A C 1
ATOM 916 O O . SER A 1 114 ? 2.633 8.609 -20.150 1.00 65.06 114 SER A O 1
ATOM 918 N N . ILE A 1 115 ? 1.030 7.042 -20.449 1.00 53.28 115 ILE A N 1
ATOM 919 C CA . ILE A 1 115 ? 0.463 7.620 -21.685 1.00 53.28 115 ILE A CA 1
ATOM 920 C C . ILE A 1 115 ? -0.723 8.536 -21.345 1.00 53.28 115 ILE A C 1
ATOM 922 O O . ILE A 1 115 ? -0.944 9.552 -21.993 1.00 53.28 115 ILE A O 1
ATOM 926 N N . SER A 1 116 ? -1.466 8.204 -20.286 1.00 58.72 116 SER A N 1
ATOM 927 C CA . SER A 1 116 ? -2.512 9.032 -19.688 1.00 58.72 116 SER A CA 1
ATOM 928 C C . SER A 1 116 ? -2.758 8.590 -18.240 1.00 58.72 116 SER A C 1
ATOM 930 O O . SER A 1 116 ? -2.521 7.436 -17.875 1.00 58.72 116 SER A O 1
ATOM 932 N N . GLN A 1 117 ? -3.252 9.496 -17.393 1.00 60.34 117 GLN A N 1
ATOM 933 C CA . GLN A 1 117 ? -3.613 9.184 -16.000 1.00 60.34 117 GLN A CA 1
ATOM 934 C C . GLN A 1 117 ? -4.906 8.344 -15.879 1.00 60.34 117 GLN A C 1
ATOM 936 O O . GLN A 1 117 ? -5.300 8.000 -14.767 1.00 60.34 117 GLN A O 1
ATOM 941 N N . SER A 1 118 ? -5.593 8.043 -16.991 1.00 56.81 118 SER A N 1
ATOM 942 C CA . SER A 1 118 ? -6.929 7.423 -17.015 1.00 56.81 118 SER A CA 1
ATOM 943 C C . SER A 1 118 ? -6.933 5.904 -17.207 1.00 56.81 118 SER A C 1
ATOM 945 O O . SER A 1 118 ? -7.945 5.278 -16.918 1.00 56.81 118 SER A O 1
ATOM 947 N N . ASN A 1 119 ? -5.827 5.303 -17.658 1.00 64.81 119 ASN A N 1
ATOM 948 C CA . ASN A 1 119 ? -5.774 3.880 -18.033 1.00 64.81 119 ASN A CA 1
ATOM 949 C C . ASN A 1 119 ? -4.967 3.023 -17.038 1.00 64.81 119 ASN A C 1
ATOM 951 O O . ASN A 1 119 ? -4.405 1.995 -17.409 1.00 64.81 119 ASN A O 1
ATOM 955 N N . LEU A 1 120 ? -4.868 3.452 -15.774 1.00 77.75 120 LEU A N 1
ATOM 956 C CA . LEU A 1 120 ? -4.134 2.711 -14.749 1.00 77.75 120 LEU A CA 1
ATOM 957 C C . LEU A 1 120 ? -4.949 1.500 -14.277 1.00 77.75 120 LEU A C 1
ATOM 959 O O . LEU A 1 120 ? -5.990 1.646 -13.641 1.00 77.75 120 LEU A O 1
ATOM 963 N N . SER A 1 121 ? -4.427 0.306 -14.527 1.00 86.38 121 SER A N 1
ATOM 964 C CA . SER A 1 121 ? -4.908 -0.947 -13.957 1.00 86.38 121 SER A CA 1
ATOM 965 C C . SER A 1 121 ? -3.844 -1.548 -13.045 1.00 86.38 121 SER A C 1
ATOM 967 O O . SER A 1 121 ? -2.642 -1.504 -13.325 1.00 86.38 121 SER A O 1
ATOM 969 N N . ILE A 1 122 ? -4.296 -2.074 -11.908 1.00 90.62 122 ILE A N 1
ATOM 970 C CA . ILE A 1 122 ? -3.433 -2.666 -10.889 1.00 90.62 122 ILE A CA 1
ATOM 971 C C . ILE A 1 122 ? -4.018 -4.011 -10.475 1.00 90.62 122 ILE A C 1
ATOM 973 O O . ILE A 1 122 ? -5.167 -4.098 -10.038 1.00 90.62 122 ILE A O 1
ATOM 977 N N . GLY A 1 123 ? -3.200 -5.053 -10.572 1.00 94.06 123 GLY A N 1
ATOM 978 C CA . GLY A 1 123 ? -3.491 -6.393 -10.077 1.00 94.06 123 GLY A CA 1
ATOM 979 C C . GLY A 1 123 ? -2.528 -6.765 -8.956 1.00 94.06 123 GLY A C 1
ATOM 980 O O . GLY A 1 123 ? -1.387 -6.314 -8.937 1.00 94.06 123 GLY A O 1
ATOM 981 N N . SER A 1 124 ? -2.960 -7.589 -8.005 1.00 96.88 124 SER A N 1
ATOM 982 C CA . SER A 1 124 ? -2.042 -8.135 -7.004 1.00 96.88 124 SER A CA 1
ATOM 983 C C . SER A 1 124 ? -2.412 -9.561 -6.610 1.00 96.88 124 SER A C 1
ATOM 985 O O . SER A 1 124 ? -3.592 -9.903 -6.555 1.00 96.88 124 SER A O 1
ATOM 987 N N . SER A 1 125 ? -1.395 -10.376 -6.328 1.00 97.81 125 SER A N 1
ATOM 988 C CA . SER A 1 125 ? -1.507 -11.709 -5.732 1.00 97.81 125 SER A CA 1
ATOM 989 C C . SER A 1 125 ? -0.802 -11.691 -4.373 1.00 97.81 125 SER A C 1
ATOM 991 O O . SER A 1 125 ? 0.418 -11.860 -4.312 1.00 97.81 125 SER A O 1
ATOM 993 N N . PRO A 1 126 ? -1.541 -11.459 -3.274 1.00 97.56 126 PRO A N 1
ATOM 994 C CA . PRO A 1 126 ? -0.957 -11.295 -1.944 1.00 97.56 126 PRO A CA 1
ATOM 995 C C . PRO A 1 126 ? -0.218 -12.536 -1.439 1.00 97.56 126 PRO A C 1
ATOM 997 O O . PRO A 1 126 ? 0.832 -12.401 -0.821 1.00 97.56 126 PRO A O 1
ATOM 1000 N N . LYS A 1 127 ? -0.725 -13.736 -1.756 1.00 97.06 127 LYS A N 1
ATOM 1001 C CA . LYS A 1 127 ? -0.088 -15.014 -1.393 1.00 97.06 127 LYS A CA 1
ATOM 1002 C C . LYS A 1 127 ? 1.230 -15.252 -2.128 1.00 97.06 127 LYS A C 1
ATOM 1004 O O . LYS A 1 127 ? 2.144 -15.828 -1.560 1.00 97.06 127 LYS A O 1
ATOM 1009 N N . ALA A 1 128 ? 1.323 -14.815 -3.385 1.00 97.75 128 ALA A N 1
ATOM 1010 C CA . ALA A 1 128 ? 2.552 -14.916 -4.174 1.00 97.75 128 ALA A CA 1
ATOM 1011 C C . ALA A 1 128 ? 3.477 -13.701 -3.992 1.00 97.75 128 ALA A C 1
ATOM 1013 O O . ALA A 1 128 ? 4.552 -13.652 -4.586 1.00 97.75 128 ALA A O 1
ATOM 1014 N N . HIS A 1 129 ? 3.037 -12.701 -3.224 1.00 98.19 129 HIS A N 1
ATOM 1015 C CA . HIS A 1 129 ? 3.699 -11.410 -3.075 1.00 98.19 129 HIS A CA 1
ATOM 1016 C C . HIS A 1 129 ? 3.972 -10.719 -4.418 1.00 98.19 129 HIS A C 1
ATOM 1018 O O . HIS A 1 129 ? 5.022 -10.116 -4.613 1.00 98.19 129 HIS A O 1
ATOM 1024 N N . ILE A 1 130 ? 3.027 -10.806 -5.358 1.00 98.31 130 ILE A N 1
ATOM 1025 C CA . ILE A 1 130 ? 3.148 -10.190 -6.684 1.00 98.31 130 ILE A CA 1
ATOM 1026 C C . ILE A 1 130 ? 2.234 -8.975 -6.802 1.00 98.31 130 ILE A C 1
ATOM 1028 O O . ILE A 1 130 ? 1.064 -9.010 -6.414 1.00 98.31 130 ILE A O 1
ATOM 1032 N N . LEU A 1 131 ? 2.762 -7.915 -7.402 1.00 97.31 131 LEU A N 1
ATOM 1033 C CA . LEU A 1 131 ? 2.039 -6.714 -7.799 1.00 97.31 131 LEU A CA 1
ATOM 1034 C C . LEU A 1 131 ? 2.266 -6.469 -9.291 1.00 97.31 131 LEU A C 1
ATOM 1036 O O . LEU A 1 131 ? 3.397 -6.519 -9.763 1.00 97.31 131 LEU A O 1
ATOM 1040 N N . VAL A 1 132 ? 1.198 -6.185 -10.025 1.00 95.25 132 VAL A N 1
ATOM 1041 C CA . VAL A 1 132 ? 1.235 -5.878 -11.456 1.00 95.25 132 VAL A CA 1
ATOM 1042 C C . VAL A 1 132 ? 0.618 -4.508 -11.670 1.00 95.25 132 VAL A C 1
ATOM 1044 O O . VAL A 1 132 ? -0.459 -4.223 -11.144 1.00 95.25 132 VAL A O 1
ATOM 1047 N N . ILE A 1 133 ? 1.303 -3.660 -12.429 1.00 90.81 133 ILE A N 1
ATOM 1048 C CA . ILE A 1 133 ? 0.877 -2.292 -12.724 1.00 90.81 133 ILE A CA 1
ATOM 1049 C C . ILE A 1 133 ? 0.970 -2.091 -14.235 1.00 90.81 133 ILE A C 1
ATOM 1051 O O . ILE A 1 133 ? 2.027 -2.331 -14.821 1.00 90.81 133 ILE A O 1
ATOM 1055 N N . SER A 1 134 ? -0.101 -1.617 -14.869 1.00 87.44 134 SER A N 1
ATOM 1056 C CA . SER A 1 134 ? -0.017 -1.139 -16.251 1.00 87.44 134 SER A CA 1
ATOM 1057 C C . SER A 1 134 ? 0.829 0.131 -16.338 1.00 87.44 134 SER A C 1
ATOM 1059 O O . SER A 1 134 ? 0.658 1.056 -15.540 1.00 87.44 134 SER A O 1
ATOM 1061 N N . GLN A 1 135 ? 1.703 0.210 -17.332 1.00 81.31 135 GLN A N 1
ATOM 1062 C CA . GLN A 1 135 ? 2.541 1.376 -17.598 1.00 81.31 135 GLN A CA 1
ATOM 1063 C C . GLN A 1 135 ? 2.724 1.532 -19.104 1.00 81.31 135 GLN A C 1
ATOM 1065 O O . GLN A 1 135 ? 3.028 0.568 -19.794 1.00 81.31 135 GLN A O 1
ATOM 1070 N N . GLY A 1 136 ? 2.596 2.745 -19.631 1.00 78.56 136 GLY A N 1
ATOM 1071 C CA . GLY A 1 136 ? 2.766 2.944 -21.063 1.00 78.56 136 GLY A CA 1
ATOM 1072 C C . GLY A 1 136 ? 1.797 2.057 -21.857 1.00 78.56 136 GLY A C 1
ATOM 1073 O O . GLY A 1 136 ? 0.604 2.005 -21.554 1.00 78.56 136 GLY A O 1
ATOM 1074 N N . SER A 1 137 ? 2.349 1.362 -22.850 1.00 78.56 137 SER A N 1
ATOM 1075 C CA . SER A 1 137 ? 1.699 0.338 -23.675 1.00 78.56 137 SER A CA 1
ATOM 1076 C C . SER A 1 137 ? 1.773 -1.073 -23.080 1.00 78.56 137 SER A C 1
ATOM 1078 O O . SER A 1 137 ? 1.205 -1.996 -23.656 1.00 78.56 137 SER A O 1
ATOM 1080 N N . GLY A 1 138 ? 2.417 -1.247 -21.923 1.00 87.50 138 GLY A N 1
ATOM 1081 C CA . GLY A 1 138 ? 2.703 -2.554 -21.347 1.00 87.50 138 GLY A CA 1
ATOM 1082 C C . GLY A 1 138 ? 2.448 -2.654 -19.843 1.00 87.50 138 GLY A C 1
ATOM 1083 O O . GLY A 1 138 ? 1.594 -1.974 -19.262 1.00 87.50 138 GLY A O 1
ATOM 1084 N N . ILE A 1 139 ? 3.169 -3.566 -19.194 1.00 90.81 139 ILE A N 1
ATOM 1085 C CA . ILE A 1 139 ? 2.955 -3.956 -17.797 1.00 90.81 139 ILE A CA 1
ATOM 1086 C C . ILE A 1 139 ? 4.288 -4.160 -17.075 1.00 90.81 139 ILE A C 1
ATOM 1088 O O . ILE A 1 139 ? 5.240 -4.719 -17.617 1.00 90.81 139 ILE A O 1
ATOM 1092 N N . ALA A 1 140 ? 4.347 -3.724 -15.820 1.00 91.94 140 ALA A N 1
ATOM 1093 C CA . ALA A 1 140 ? 5.445 -4.009 -14.907 1.00 91.94 140 ALA A CA 1
ATOM 1094 C C . ALA A 1 140 ? 4.977 -4.958 -13.805 1.00 91.94 140 ALA A C 1
ATOM 1096 O O . ALA A 1 140 ? 3.918 -4.757 -13.203 1.00 91.94 140 ALA A O 1
ATOM 1097 N N . VAL A 1 141 ? 5.796 -5.968 -13.523 1.00 95.44 141 VAL A N 1
ATOM 1098 C CA . VAL A 1 141 ? 5.559 -6.963 -12.479 1.00 95.44 141 VAL A CA 1
ATOM 1099 C C . VAL A 1 141 ? 6.608 -6.800 -11.392 1.00 95.44 141 VAL A C 1
ATOM 1101 O O . VAL A 1 141 ? 7.811 -6.703 -11.652 1.00 95.44 141 VAL A O 1
ATOM 1104 N N . TYR A 1 142 ? 6.131 -6.793 -10.158 1.00 96.75 142 TYR A N 1
ATOM 1105 C CA . TYR A 1 142 ? 6.927 -6.583 -8.970 1.00 96.75 142 TYR A CA 1
ATOM 1106 C C . TYR A 1 142 ? 6.744 -7.737 -7.991 1.00 96.75 142 TYR A C 1
ATOM 1108 O O . TYR A 1 142 ? 5.632 -8.239 -7.815 1.00 96.75 142 TYR A O 1
ATOM 1116 N N . ARG A 1 143 ? 7.829 -8.107 -7.311 1.00 97.88 143 ARG A N 1
ATOM 1117 C CA . ARG A 1 143 ? 7.835 -9.002 -6.158 1.00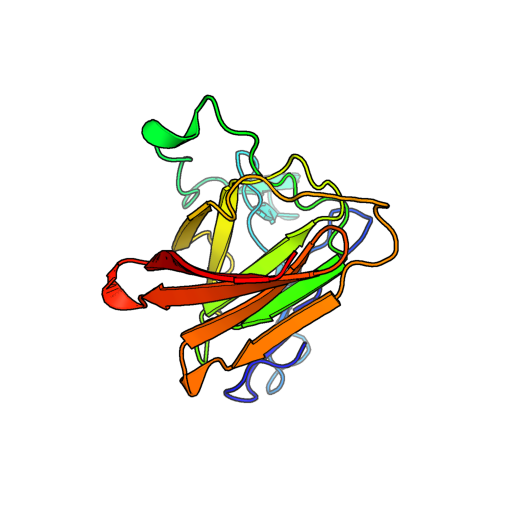 97.88 143 ARG A CA 1
ATOM 1118 C C . ARG A 1 143 ? 7.988 -8.190 -4.881 1.00 97.88 143 ARG A C 1
ATOM 1120 O O . ARG A 1 143 ? 8.909 -7.391 -4.743 1.00 97.88 143 ARG A O 1
ATOM 1127 N N . TYR A 1 144 ? 7.077 -8.394 -3.946 1.00 97.94 144 TYR A N 1
ATOM 1128 C CA . TYR A 1 144 ? 7.161 -7.853 -2.604 1.00 97.94 144 TYR A CA 1
ATOM 1129 C C . TYR A 1 144 ? 7.906 -8.831 -1.693 1.00 97.94 144 TYR A C 1
ATOM 1131 O O . TYR A 1 144 ? 7.694 -10.038 -1.753 1.00 97.94 144 TYR A O 1
ATOM 1139 N N . HIS A 1 145 ? 8.773 -8.297 -0.839 1.00 96.81 145 HIS A N 1
ATOM 1140 C CA . HIS A 1 145 ? 9.564 -9.054 0.126 1.00 96.81 145 HIS A CA 1
ATOM 1141 C C . HIS A 1 145 ? 9.087 -8.695 1.540 1.00 96.81 145 HIS A C 1
ATOM 1143 O O . HIS A 1 145 ? 9.521 -7.661 2.059 1.00 96.81 145 HIS A O 1
ATOM 1149 N N . PRO A 1 146 ? 8.194 -9.490 2.170 1.00 95.56 146 PRO A N 1
ATOM 1150 C CA . PRO A 1 146 ? 7.557 -9.132 3.441 1.00 95.56 146 PRO A CA 1
ATOM 1151 C C . PRO A 1 146 ? 8.533 -8.791 4.564 1.00 95.56 146 PRO A C 1
ATOM 1153 O O . PRO A 1 146 ? 8.357 -7.758 5.210 1.00 95.56 146 PRO A O 1
ATOM 1156 N N . GLU A 1 147 ? 9.592 -9.589 4.710 1.00 93.69 147 GLU A N 1
ATOM 1157 C CA . GLU A 1 147 ? 10.609 -9.440 5.760 1.00 93.69 147 GLU A CA 1
ATOM 1158 C C . GLU A 1 147 ? 11.359 -8.108 5.683 1.00 93.69 147 GLU A C 1
ATOM 1160 O O . GLU A 1 147 ? 11.692 -7.500 6.695 1.00 93.69 147 GLU A O 1
ATOM 1165 N N . THR A 1 148 ? 11.610 -7.623 4.465 1.00 93.69 148 THR A N 1
ATOM 1166 C CA . THR A 1 148 ? 12.400 -6.401 4.244 1.00 93.69 148 THR A CA 1
ATOM 1167 C C . THR A 1 148 ? 11.551 -5.200 3.845 1.00 93.69 148 THR A C 1
ATOM 1169 O O . THR A 1 148 ? 12.082 -4.096 3.718 1.00 93.69 148 THR A O 1
ATOM 1172 N N . LYS A 1 149 ? 10.245 -5.402 3.627 1.00 91.62 149 LYS A N 1
ATOM 1173 C CA . LYS A 1 149 ? 9.300 -4.395 3.125 1.00 91.62 149 LYS A CA 1
ATOM 1174 C C . LYS A 1 149 ? 9.771 -3.733 1.821 1.00 91.62 149 LYS A C 1
ATOM 1176 O O . LYS A 1 149 ? 9.515 -2.555 1.581 1.00 91.62 149 LYS A O 1
ATOM 1181 N N . LYS A 1 150 ? 10.465 -4.493 0.967 1.00 92.62 150 LYS A N 1
ATOM 1182 C CA . LYS A 1 150 ? 10.959 -4.035 -0.340 1.00 92.62 150 LYS A CA 1
ATOM 1183 C C . LYS A 1 150 ? 10.049 -4.508 -1.464 1.00 92.62 150 LYS A C 1
ATOM 1185 O O . LYS A 1 150 ? 9.475 -5.591 -1.393 1.00 92.62 150 LYS A O 1
ATOM 1190 N N . LEU A 1 151 ? 9.964 -3.702 -2.517 1.00 94.19 151 LEU A N 1
ATOM 1191 C CA . LEU A 1 151 ? 9.283 -4.047 -3.755 1.00 94.19 151 LEU A CA 1
ATOM 1192 C C . LEU A 1 151 ? 10.314 -4.057 -4.888 1.00 94.19 151 LEU A C 1
ATOM 1194 O O . LEU A 1 151 ? 10.904 -3.031 -5.210 1.00 94.19 151 LEU A O 1
ATOM 1198 N N . GLU A 1 152 ? 10.562 -5.230 -5.451 1.00 95.38 152 GLU A N 1
ATOM 1199 C CA . GLU A 1 152 ? 11.535 -5.465 -6.512 1.00 95.38 152 GLU A CA 1
ATOM 1200 C C . GLU A 1 152 ? 10.812 -5.575 -7.850 1.00 95.38 152 GLU A C 1
ATOM 1202 O O . GLU A 1 152 ? 9.869 -6.350 -7.981 1.00 95.38 152 GLU A O 1
ATOM 1207 N N . LYS A 1 153 ? 11.248 -4.823 -8.859 1.00 94.38 153 LYS A N 1
ATOM 1208 C CA . LYS A 1 153 ? 10.738 -4.974 -10.224 1.00 94.38 153 LYS A CA 1
ATOM 1209 C C . LYS A 1 153 ? 11.411 -6.186 -10.866 1.00 94.38 153 LYS A C 1
ATOM 1211 O O . LYS A 1 153 ? 12.612 -6.145 -11.104 1.00 94.38 153 LYS A O 1
ATOM 1216 N N . ILE A 1 154 ? 10.641 -7.236 -11.143 1.00 96.38 154 ILE A N 1
ATOM 1217 C CA . ILE A 1 154 ? 11.171 -8.518 -11.637 1.00 96.38 154 ILE A CA 1
ATOM 1218 C C . ILE A 1 154 ? 10.949 -8.725 -13.135 1.00 96.38 154 ILE A C 1
ATOM 1220 O O . ILE A 1 154 ? 11.617 -9.560 -13.735 1.00 96.38 154 ILE A O 1
ATOM 1224 N N . TRP A 1 155 ? 10.015 -7.991 -13.745 1.00 94.44 155 TRP A N 1
ATOM 1225 C CA . TRP A 1 155 ? 9.751 -8.096 -15.177 1.00 94.44 155 TRP A CA 1
ATOM 1226 C C . TRP A 1 155 ? 9.018 -6.863 -15.721 1.00 94.44 155 TRP A C 1
ATOM 1228 O O . TRP A 1 155 ? 8.257 -6.207 -15.002 1.00 94.44 155 TRP A O 1
ATOM 1238 N N . VAL A 1 156 ? 9.258 -6.555 -16.996 1.00 91.62 156 VAL A N 1
ATOM 1239 C CA . VAL A 1 156 ? 8.607 -5.483 -17.756 1.00 91.62 156 VAL A CA 1
ATOM 1240 C C . VAL A 1 156 ? 8.351 -5.966 -19.181 1.00 91.62 156 VAL A C 1
ATOM 1242 O O . VAL A 1 156 ? 9.270 -6.478 -19.818 1.00 91.62 156 VAL A O 1
ATOM 1245 N N . ALA A 1 157 ? 7.141 -5.732 -19.682 1.00 88.44 157 ALA A N 1
ATOM 1246 C CA . ALA A 1 157 ? 6.862 -5.629 -21.112 1.00 88.44 157 ALA A CA 1
ATOM 1247 C C . ALA A 1 157 ? 6.482 -4.184 -21.438 1.00 88.44 157 ALA A C 1
ATOM 1249 O O . ALA A 1 157 ? 5.751 -3.561 -20.661 1.00 88.44 157 ALA A O 1
ATOM 1250 N N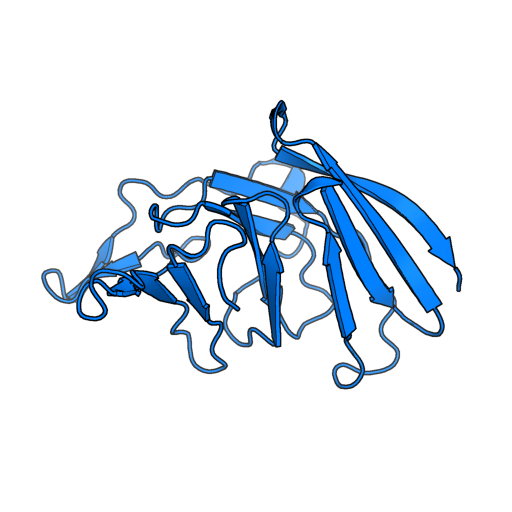 . ASP A 1 158 ? 6.990 -3.679 -22.560 1.00 82.75 158 ASP A N 1
ATOM 1251 C CA . ASP A 1 158 ? 6.649 -2.381 -23.151 1.00 82.75 158 ASP A CA 1
ATOM 1252 C C . ASP A 1 158 ? 5.792 -2.588 -24.409 1.00 82.75 158 ASP A C 1
ATOM 1254 O O . ASP A 1 158 ? 6.042 -3.576 -25.137 1.00 82.75 158 ASP A O 1
#

Sequence (158 aa):
KISPDGKWVVTGSDNRGNFMWSIQNPNLRLGIARINDGIYDNKIKGYDKSKLLPVPEKFQEIQAAGLFNVLAVAFLTDKNFILFDRNAKDRIHPIYTTGDPWIQGYVDLGKRKSISQSNLSIGSSPKAHILVISQGSGIAVYRYHPETKKLEKIWVAD

=== Feature glossary ===
Key to the feature types in this record:

pLDDT. pLDDT is the predicted lDDT-Cα score: AlphaFold's confidence that the local environment of each residue (all inter-atomic distances within 15 Å) is correctly placed. It is a per-residue number between 0 and 100, with higher meaning more reliable.

Radius of gyration, Cα contacts, bounding box. The geometric summary reports three shape descriptors. Rg (radius of gyration) measures how spread out the Cα atoms are about their centre of mass; compact globular proteins have small Rg, elongated or unfolded ones large. Cα contacts (<8 Å, |i−j|>4) count long-range residue pairs in spatial proximity — high for tightly packed folds, near zero for rods or random coil. The bounding-box extents give the protein's footprint along x, y, z in Å.

Backbone torsions (φ/ψ). Backbone dihedral angles. Every residue except chain termini has a φ (preceding-C → N → Cα → C) and a ψ (N → Cα → C → next-N). They are reported in degrees following the IUPAC sign convention. Secondary structure is essentially a statement about which (φ, ψ) basin each residue occupies.

Contact-map, Ramachandran, and PAE plots. Plot images: a contact map (which residues are close in 3D, as an N×N binary image), a Ramachandran scatter (backbone torsion angles, revealing secondary-structure composition at a glance), and — for AlphaFold structures — a PAE heatmap (pairwise prediction confidence).

Predicted aligned error. Predicted Aligned Error (PAE) is an AlphaFold confidence matrix: entry (i, j) is the expected error in the position of residue j, in ångströms, when the prediction is superimposed on the true structure at residue i. Low PAE within a block of residues means that block is internally rigid and well-predicted; high PAE between two blocks means their relative placement is uncertain even if each block individually is confident.

Secondary structure (3-state, P-SEA). Three-state secondary structure (P-SEA) collapses the eight DSSP classes into helix (a), strand (b), and coil (c). P-SEA assigns these from Cα geometry alone — distances and angles — without requiring backbone oxygens, so it works on any Cα trace.

Solvent-accessible surface area. Solvent-accessible surface area (SASA) is the area in Å² traced out by the centre of a 1.4 Å probe sphere (a water molecule) rolled over the protein's van der Waals surface (Shrake–Rupley / Lee–Richards construction). Buried residues have near-zero SASA; fully exposed residues can exceed 200 Å². The total SASA scales roughly with the number of surface residues.

Foldseek 3Di. The Foldseek 3Di string encodes local tertiary geometry as a 20-letter alphabet — one character per residue — derived from the relative positions of nearby Cα atoms. Unlike the amino-acid sequence, 3Di is a direct function of the 3D structure, so two proteins with the same fold have similar 3Di strings even at low sequence identity.

B-factor. For experimental (PDB) structures, the B-factor (temperature factor) quantifies the positional spread of each atom in the crystal — a combination of thermal vibration and static disorder — in units of Å². High B-factors mark flexible loops or poorly resolved regions; low B-factors mark the rigid, well-ordered core.

mmCIF coordinates. The mmCIF block holds the 3D Cartesian coordinates of each backbone atom (N, Cα, C, O) in ångströms. mmCIF is the PDB's canonical archive format — a tagged-loop text representation of the atomic model.

InterPro / GO / CATH / organism. Functional annotations link the protein to curated databases. InterPro entries identify conserved domains and families by matching the sequence against member-database signatures (Pfam, PROSITE, CDD, …). Gene Ontology (GO) terms describe molecular function, biological process, and cellular component in a controlled vocabulary. CATH places the structure in a hierarchical fold classification (Class/Architecture/Topology/Homologous-superfamily). The organism is the source species.

Rendered structure images. Structure images are PyMOL renders from six orthogonal camera directions. Cartoon representation draws helices as coils and strands as arrows; sticks shows the backbone as bonds; surface shows the solvent-excluded envelope. Rainbow coloring maps sequence position to hue (blue→red, N→C); chain coloring assigns a distinct color per polypeptide.

Sequence. This is the polypeptide sequence — one letter per residue, N-terminus first. Length ranges from a few dozen residues for small domains to over a thousand for large multi-domain proteins.

Secondary structure (8-state, DSSP). The SS8 string is DSSP's per-residue secondary-structure call. α-helix (H) means an i→i+4 H-bond ladder; β-strand (E) means the residue participates in a β-sheet; 3₁₀ (G) and π (I) are tighter and wider helices; T/S are turns/bends; '-' is loop.

Nearest PDB structures. Structural nearest neighbors (via Foldseek easy-search vs the PDB). Reported per hit: target PDB id, E-value, and alignment TM-score. A TM-score above ~0.5 is the conventional threshold for 'same fold'.